Protein AF-A0A5A7PWY2-F1 (afdb_monomer)

Radius of gyration: 14.13 Å; Cα contacts (8 Å, |Δi|>4): 173; chains: 1; bounding box: 36×29×35 Å

pLDDT: mean 75.84, std 15.27, range [30.0, 94.06]

Mean predicted aligned error: 8.46 Å

InterPro domains:
  IPR012337 Ribonuclease H-like superfamily [SSF53098] (2-95)
  IPR052035 Zinc finger BED domain-containing [PTHR46481] (1-107)

Organism: Striga asiatica (NCBI:txid4170)

Nearest PDB structures (foldseek):
  4ep5-assembly1_A-2  TM=5.682E-01  e=6.983E-03  Thermus thermophilus HB8
  8u72-assembly1_G  TM=5.445E-01  e=1.738E-02  Thermoflavifilum thermophilum
  4krf-assembly1_A  TM=4.725E-01  e=3.557E-02  Homo sapiens
  5js1-assembly1_A  TM=4.489E-01  e=4.324E-02  Homo sapiens
  7tdz-assembly1_a  TM=2.510E-01  e=6.821E-02  Xenopus laevis

Structure (mmCIF, N/CA/C/O backbone):
data_AF-A0A5A7PWY2-F1
#
_entry.id   AF-A0A5A7PWY2-F1
#
loop_
_atom_site.group_PDB
_atom_site.id
_atom_site.type_symbol
_atom_site.label_atom_id
_atom_site.label_alt_id
_atom_site.label_comp_id
_atom_site.label_asym_id
_atom_site.label_entity_id
_atom_site.label_seq_id
_atom_site.pdbx_PDB_ins_code
_atom_site.Cartn_x
_atom_site.Cartn_y
_atom_site.Cartn_z
_atom_site.occupancy
_atom_site.B_iso_or_equiv
_atom_site.auth_seq_id
_atom_site.auth_comp_id
_atom_site.auth_asym_id
_atom_site.auth_atom_id
_atom_site.pdbx_PDB_model_num
ATOM 1 N N . MET A 1 1 ? -19.306 -4.460 -3.609 1.00 57.19 1 MET A N 1
ATOM 2 C CA . MET A 1 1 ? -17.920 -4.517 -3.073 1.00 57.19 1 MET A CA 1
ATOM 3 C C . MET A 1 1 ? -17.488 -3.254 -2.319 1.00 57.19 1 MET A C 1
ATOM 5 O O . MET A 1 1 ? -16.988 -3.394 -1.210 1.00 57.19 1 MET A O 1
ATOM 9 N N . LYS A 1 2 ? -17.690 -2.032 -2.850 1.00 60.12 2 LYS A N 1
ATOM 10 C CA . LYS A 1 2 ? -17.341 -0.779 -2.138 1.00 60.12 2 LYS A CA 1
ATOM 11 C C . LYS A 1 2 ? -18.133 -0.558 -0.833 1.00 60.12 2 LYS A C 1
ATOM 13 O O . LYS A 1 2 ? -17.599 -0.002 0.115 1.00 60.12 2 LYS A O 1
ATOM 18 N N . SER A 1 3 ? -19.365 -1.061 -0.730 1.00 59.06 3 SER A N 1
ATOM 19 C CA . SER A 1 3 ? -20.189 -0.969 0.490 1.00 59.06 3 SER A CA 1
ATOM 20 C C . SER A 1 3 ? -19.567 -1.650 1.718 1.00 59.06 3 SER A C 1
ATOM 22 O O . SER A 1 3 ? -19.673 -1.118 2.820 1.00 59.06 3 SER A O 1
ATOM 24 N N . MET A 1 4 ? -18.858 -2.773 1.539 1.00 61.31 4 MET A N 1
ATOM 25 C CA . MET A 1 4 ? -18.172 -3.471 2.639 1.00 61.31 4 MET A CA 1
ATOM 26 C C . MET A 1 4 ? -17.038 -2.634 3.243 1.00 61.31 4 MET A C 1
ATOM 28 O O . MET A 1 4 ? -16.758 -2.750 4.430 1.00 61.31 4 MET A O 1
ATOM 32 N N . LEU A 1 5 ? -16.423 -1.750 2.451 1.00 61.59 5 LEU A N 1
ATOM 33 C CA . LEU A 1 5 ? -15.338 -0.884 2.913 1.00 61.59 5 LEU A CA 1
ATOM 34 C C . LEU A 1 5 ? -15.813 0.189 3.886 1.00 61.59 5 LEU A C 1
ATOM 36 O O . LEU A 1 5 ? -14.999 0.691 4.652 1.00 61.59 5 LEU A O 1
ATOM 40 N N . LYS A 1 6 ? -17.103 0.553 3.890 1.00 65.12 6 LYS A N 1
ATOM 41 C CA . LYS A 1 6 ? -17.621 1.573 4.815 1.00 65.12 6 LYS A CA 1
ATOM 42 C C . LYS A 1 6 ? -17.510 1.133 6.276 1.00 65.12 6 LYS A C 1
ATOM 44 O O . LYS A 1 6 ? -17.209 1.971 7.113 1.00 65.12 6 LYS A O 1
ATOM 49 N N . LYS A 1 7 ? -17.683 -0.165 6.555 1.00 72.31 7 LYS A N 1
ATOM 50 C CA . LYS A 1 7 ? -17.660 -0.737 7.914 1.00 72.31 7 LYS A CA 1
ATOM 51 C C . LYS A 1 7 ? -16.255 -1.038 8.444 1.00 72.31 7 LYS A C 1
ATOM 53 O O . LYS A 1 7 ? -16.098 -1.323 9.624 1.00 72.31 7 LYS A O 1
ATOM 58 N N . VAL A 1 8 ? -15.245 -1.012 7.577 1.00 81.44 8 VAL A N 1
ATOM 59 C CA . VAL A 1 8 ? -13.860 -1.321 7.942 1.00 81.44 8 VAL A CA 1
ATOM 60 C C . VAL A 1 8 ? -13.128 -0.017 8.228 1.00 81.44 8 VAL A C 1
ATOM 62 O O . VAL A 1 8 ? -13.101 0.873 7.377 1.00 81.44 8 VAL A O 1
ATOM 65 N N . ASN A 1 9 ? -12.535 0.094 9.416 1.00 81.50 9 ASN A N 1
ATOM 66 C CA . ASN A 1 9 ? -11.826 1.303 9.849 1.00 81.50 9 ASN A CA 1
ATOM 67 C C . ASN A 1 9 ? -10.315 1.231 9.611 1.00 81.50 9 ASN A C 1
ATOM 69 O O . ASN A 1 9 ? -9.673 2.268 9.493 1.00 81.50 9 ASN A O 1
ATOM 73 N N . LYS A 1 10 ? -9.753 0.020 9.537 1.00 87.75 10 LYS A N 1
ATOM 74 C CA . LYS A 1 10 ? -8.318 -0.213 9.359 1.00 87.75 10 LYS A CA 1
ATOM 75 C C . LYS A 1 10 ? -8.089 -1.298 8.317 1.00 87.75 10 LYS A C 1
ATOM 77 O O . LYS A 1 10 ? -8.706 -2.360 8.392 1.00 87.75 10 LYS A O 1
ATOM 82 N N . ILE A 1 11 ? -7.208 -1.024 7.362 1.00 90.88 11 ILE A N 1
ATOM 83 C CA . ILE A 1 11 ? -6.771 -1.977 6.340 1.00 90.88 11 ILE A CA 1
ATOM 84 C C . ILE A 1 11 ? -5.246 -2.043 6.291 1.00 90.88 11 ILE A C 1
ATOM 86 O O . ILE A 1 11 ? -4.567 -1.041 6.508 1.00 90.88 11 ILE A O 1
ATOM 90 N N . SER A 1 12 ? -4.722 -3.209 5.941 1.00 91.19 12 SER A N 1
ATOM 91 C CA . SER A 1 12 ? -3.305 -3.414 5.642 1.00 91.19 12 SER A CA 1
ATOM 92 C C . SER A 1 12 ? -3.135 -3.685 4.157 1.00 91.19 12 SER A C 1
ATOM 94 O O . SER A 1 12 ? -3.924 -4.417 3.558 1.00 91.19 12 SER A O 1
ATOM 96 N N . LEU A 1 13 ? -2.119 -3.098 3.544 1.00 90.88 13 LEU A N 1
ATOM 97 C CA . LEU A 1 13 ? -1.805 -3.302 2.137 1.00 90.88 13 LEU A CA 1
ATOM 98 C C . LEU A 1 13 ? -0.578 -4.188 2.002 1.00 90.88 13 LEU A C 1
ATOM 100 O O . LEU A 1 13 ? 0.376 -4.043 2.759 1.00 90.88 13 LEU A O 1
ATOM 104 N N . THR A 1 14 ? -0.590 -5.054 0.999 1.00 89.94 14 THR A N 1
ATOM 105 C CA . THR A 1 14 ? 0.635 -5.647 0.472 1.00 89.94 14 THR A CA 1
ATOM 106 C C . THR A 1 14 ? 0.751 -5.299 -1.000 1.00 89.94 14 THR A C 1
ATOM 108 O O . THR A 1 14 ? -0.260 -5.265 -1.713 1.00 89.94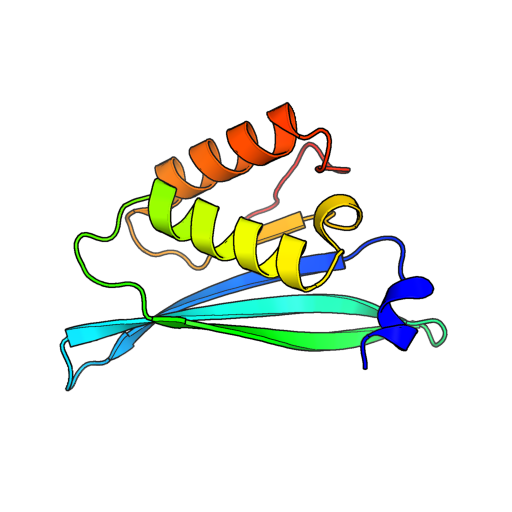 14 THR A O 1
ATOM 111 N N . THR A 1 15 ? 1.971 -5.066 -1.463 1.00 87.69 15 THR A N 1
ATOM 112 C CA . THR A 1 15 ? 2.264 -4.951 -2.886 1.00 87.69 15 THR A CA 1
ATOM 113 C C . THR A 1 15 ? 3.252 -6.015 -3.310 1.00 87.69 15 THR A C 1
ATOM 115 O O . THR A 1 15 ? 4.282 -6.184 -2.666 1.00 87.69 15 THR A O 1
ATOM 118 N N . ASP A 1 16 ? 2.925 -6.699 -4.396 1.00 85.75 16 ASP A N 1
ATOM 119 C CA . ASP A 1 16 ? 3.778 -7.692 -5.045 1.00 85.75 16 ASP A CA 1
ATOM 120 C C . ASP A 1 16 ? 4.248 -7.105 -6.377 1.00 85.75 16 ASP A C 1
ATOM 122 O O . ASP A 1 16 ? 3.419 -6.584 -7.132 1.00 85.75 16 ASP A O 1
ATOM 126 N N . LEU A 1 17 ? 5.560 -7.121 -6.613 1.00 82.88 17 LEU A N 1
ATOM 127 C CA . LEU A 1 17 ? 6.218 -6.542 -7.778 1.00 82.88 17 LEU A CA 1
ATOM 128 C C . LEU A 1 17 ? 6.994 -7.636 -8.494 1.00 82.88 17 LEU A C 1
ATOM 130 O O . LEU A 1 17 ? 8.040 -8.078 -8.027 1.00 82.88 17 LEU A O 1
ATOM 134 N N . TRP A 1 18 ? 6.555 -7.997 -9.695 1.00 80.06 18 TRP A N 1
ATOM 135 C CA . TRP A 1 18 ? 7.256 -9.003 -10.482 1.00 80.06 18 TRP A CA 1
ATOM 136 C C . TRP A 1 18 ? 7.509 -8.540 -11.905 1.00 80.06 18 TRP A C 1
ATOM 138 O O . TRP A 1 18 ? 6.780 -7.741 -12.498 1.00 80.06 18 TRP A O 1
ATOM 148 N N . LYS A 1 19 ? 8.576 -9.094 -12.476 1.00 75.44 19 LYS A N 1
ATOM 149 C CA . LYS A 1 19 ? 8.948 -8.890 -13.869 1.00 75.44 19 LYS A CA 1
ATOM 150 C C . LYS A 1 19 ? 8.487 -10.078 -14.697 1.00 75.44 19 LYS A C 1
ATOM 152 O O . LYS A 1 19 ? 8.883 -11.216 -14.448 1.00 75.44 19 LYS A O 1
ATOM 157 N N . SER A 1 20 ? 7.684 -9.814 -15.721 1.00 73.31 20 SER A N 1
ATOM 158 C CA . SER A 1 20 ? 7.368 -10.799 -16.748 1.00 73.31 20 SER A CA 1
ATOM 159 C C . SER A 1 20 ? 8.637 -11.145 -17.526 1.00 73.31 20 SER A C 1
ATOM 161 O O . SER A 1 20 ? 9.226 -10.287 -18.191 1.00 73.31 20 SER A O 1
ATOM 163 N N . LYS A 1 21 ? 9.053 -12.417 -17.453 1.00 67.62 21 LYS A N 1
ATOM 164 C CA . LYS A 1 21 ? 10.248 -12.931 -18.143 1.00 67.62 21 LYS A CA 1
ATOM 165 C C . LYS A 1 21 ? 10.179 -12.709 -19.656 1.00 67.62 21 LYS A C 1
ATOM 167 O O . LYS A 1 21 ? 11.190 -12.378 -20.265 1.00 67.62 21 LYS A O 1
ATOM 172 N N . ASN A 1 22 ? 8.987 -12.831 -20.240 1.00 69.44 22 ASN A N 1
ATOM 173 C CA . ASN A 1 22 ? 8.811 -12.810 -21.693 1.00 69.44 22 ASN A CA 1
ATOM 174 C C . ASN A 1 22 ? 8.660 -11.397 -22.264 1.00 69.44 22 ASN A C 1
ATOM 176 O O . ASN A 1 22 ? 9.070 -11.152 -23.391 1.00 69.44 22 ASN A O 1
ATOM 180 N N . GLN A 1 23 ? 8.070 -10.467 -21.510 1.00 62.03 23 GLN A N 1
ATOM 181 C CA . GLN A 1 23 ? 7.713 -9.146 -22.040 1.00 62.03 23 GLN A CA 1
ATOM 182 C C . GLN A 1 23 ? 8.653 -8.028 -21.573 1.00 62.03 23 GLN A C 1
ATOM 184 O O . GLN A 1 23 ? 8.542 -6.907 -22.055 1.00 62.03 23 GLN A O 1
ATOM 189 N N . LYS A 1 24 ? 9.568 -8.302 -20.626 1.00 67.25 24 LYS A N 1
ATOM 190 C CA . LYS A 1 24 ? 10.338 -7.271 -19.891 1.00 67.25 24 LYS A CA 1
ATOM 191 C C . LYS A 1 24 ? 9.439 -6.206 -19.236 1.00 67.25 24 LYS A C 1
ATOM 193 O O . LYS A 1 24 ? 9.918 -5.131 -18.890 1.00 67.25 24 LYS A O 1
ATOM 198 N N . ILE A 1 25 ? 8.163 -6.537 -19.051 1.00 72.25 25 ILE A N 1
ATOM 199 C CA . ILE A 1 25 ? 7.143 -5.709 -18.424 1.00 72.25 25 ILE A CA 1
ATOM 200 C C . ILE A 1 25 ? 7.100 -6.026 -16.934 1.00 72.25 25 ILE A C 1
ATOM 202 O O . ILE A 1 25 ? 7.220 -7.187 -16.537 1.00 72.25 25 ILE A O 1
ATOM 206 N N . GLU A 1 26 ? 6.920 -4.998 -16.117 1.00 76.62 26 GLU A N 1
ATOM 207 C CA . GLU A 1 26 ? 6.836 -5.125 -14.672 1.00 76.62 26 GLU A CA 1
ATOM 208 C C . GLU A 1 26 ? 5.422 -4.810 -14.207 1.00 76.62 26 GLU A C 1
ATOM 210 O O . GLU A 1 26 ? 4.799 -3.829 -14.621 1.00 76.62 26 GLU A O 1
ATOM 215 N N . TYR A 1 27 ? 4.908 -5.687 -13.358 1.00 85.06 27 TYR A N 1
ATOM 216 C CA . TYR A 1 27 ? 3.565 -5.591 -12.826 1.00 85.06 27 TYR A CA 1
ATOM 217 C C . TYR A 1 27 ? 3.625 -5.409 -11.322 1.00 85.06 27 TYR A C 1
ATOM 219 O O . TYR A 1 27 ? 4.497 -5.959 -10.650 1.00 85.06 27 TYR A O 1
ATOM 227 N N . MET A 1 28 ? 2.673 -4.636 -10.816 1.00 87.56 28 MET A N 1
ATOM 228 C CA . MET A 1 28 ? 2.427 -4.477 -9.398 1.00 87.56 28 MET A CA 1
ATOM 229 C C . MET A 1 28 ? 0.991 -4.865 -9.083 1.00 87.56 28 MET A C 1
ATOM 231 O O . MET A 1 28 ? 0.050 -4.313 -9.656 1.00 87.56 28 MET A O 1
ATOM 235 N N . VAL A 1 29 ? 0.804 -5.754 -8.117 1.00 91.81 29 VAL A N 1
ATOM 236 C CA . VAL A 1 29 ? -0.514 -6.008 -7.532 1.00 91.81 29 VAL A CA 1
ATOM 237 C C . VAL A 1 29 ? -0.607 -5.341 -6.186 1.00 91.81 29 VAL A C 1
ATOM 239 O O . VAL A 1 29 ? 0.211 -5.586 -5.309 1.00 91.81 29 VAL A O 1
ATOM 242 N N . ILE A 1 30 ? -1.655 -4.544 -6.006 1.00 91.75 30 ILE A N 1
ATOM 243 C CA . ILE A 1 30 ? -1.993 -3.945 -4.720 1.00 91.75 30 ILE A CA 1
ATOM 244 C C . ILE A 1 30 ? -3.110 -4.780 -4.112 1.00 91.75 30 ILE A C 1
ATOM 246 O O . ILE A 1 30 ? -4.215 -4.851 -4.654 1.00 91.75 30 ILE A O 1
ATOM 250 N N . THR A 1 31 ? -2.840 -5.397 -2.968 1.00 93.44 31 THR A N 1
ATOM 251 C CA . THR A 1 31 ? -3.811 -6.217 -2.246 1.00 93.44 31 THR A CA 1
ATOM 252 C C . THR A 1 31 ? -4.118 -5.598 -0.897 1.00 93.44 31 THR A C 1
ATOM 254 O O . THR A 1 31 ? -3.211 -5.239 -0.153 1.00 93.44 31 THR A O 1
ATOM 257 N N . ARG A 1 32 ? -5.403 -5.514 -0.547 1.00 93.31 32 ARG A N 1
ATOM 258 C CA . ARG A 1 32 ? -5.828 -5.139 0.802 1.00 93.31 32 ARG A CA 1
ATOM 259 C C . ARG A 1 32 ? -6.162 -6.354 1.655 1.00 93.31 32 ARG A C 1
ATOM 261 O O . ARG A 1 32 ? -6.722 -7.340 1.167 1.00 93.31 32 ARG A O 1
ATOM 268 N N . HIS A 1 33 ? -5.917 -6.191 2.944 1.00 92.94 33 HIS A N 1
ATOM 269 C CA . HIS A 1 33 ? -6.192 -7.137 4.008 1.00 92.94 33 HIS A CA 1
ATOM 270 C C . HIS A 1 33 ? -6.972 -6.431 5.113 1.00 92.94 33 HIS A C 1
ATOM 272 O O . HIS A 1 33 ? -6.681 -5.280 5.444 1.00 92.94 33 HIS A O 1
ATOM 278 N N . TRP A 1 34 ? -7.983 -7.098 5.664 1.00 92.69 34 TRP A N 1
ATOM 279 C CA . TRP A 1 34 ? -8.716 -6.613 6.834 1.00 92.69 34 TRP A CA 1
ATOM 280 C C . TRP A 1 34 ? -9.376 -7.775 7.579 1.00 92.69 34 TRP A C 1
ATOM 282 O O . TRP A 1 34 ? -9.596 -8.836 6.997 1.00 92.69 34 TRP A O 1
ATOM 292 N N . ILE A 1 35 ? -9.714 -7.561 8.849 1.00 91.12 35 ILE A N 1
ATOM 293 C CA . ILE A 1 35 ? -10.534 -8.487 9.636 1.00 91.12 35 ILE A CA 1
ATOM 294 C C . ILE A 1 35 ? -11.993 -8.034 9.542 1.00 91.12 35 ILE A C 1
ATOM 296 O O . ILE A 1 35 ? -12.291 -6.857 9.759 1.00 91.12 35 ILE A O 1
ATOM 300 N N . ASP A 1 36 ? -12.896 -8.932 9.149 1.00 88.81 36 ASP A N 1
ATOM 301 C CA . ASP A 1 36 ? -14.332 -8.638 9.092 1.00 88.81 36 ASP A CA 1
ATOM 302 C C . ASP A 1 36 ? -15.035 -8.806 10.453 1.00 88.81 36 ASP A C 1
ATOM 304 O O . ASP A 1 36 ? -14.424 -9.164 11.458 1.00 88.81 36 ASP A O 1
ATOM 308 N N . SER A 1 37 ? -16.343 -8.535 10.499 1.00 88.25 37 SER A N 1
ATOM 309 C CA . SER A 1 37 ? -17.148 -8.636 11.727 1.00 88.25 37 SER A CA 1
ATOM 310 C C . SER A 1 37 ? -17.233 -10.050 12.301 1.00 88.25 37 SER A C 1
ATOM 312 O O . SER A 1 37 ? -17.577 -10.205 13.466 1.00 88.25 37 SER A O 1
ATOM 314 N N . ASN A 1 38 ? -16.934 -11.067 11.494 1.00 91.50 38 ASN A N 1
ATOM 315 C CA . ASN A 1 38 ? -16.938 -12.467 11.902 1.00 91.50 38 ASN A CA 1
ATOM 316 C C . ASN A 1 38 ? -15.530 -12.932 12.294 1.00 91.50 38 ASN A C 1
ATOM 318 O O . ASN A 1 38 ? -15.275 -14.133 12.352 1.00 91.50 38 ASN A O 1
ATOM 322 N N . TRP A 1 39 ? -14.609 -11.987 12.514 1.00 89.56 39 TRP A N 1
ATOM 323 C CA . TRP A 1 39 ? -13.217 -12.244 12.864 1.00 89.56 39 TRP A CA 1
ATOM 324 C C . TRP A 1 39 ? -12.447 -13.044 11.801 1.00 89.56 39 TRP A C 1
ATOM 326 O O . TRP A 1 39 ? -11.499 -13.767 12.103 1.00 89.56 39 TRP A O 1
ATOM 336 N N . ARG A 1 40 ? -12.840 -12.925 10.525 1.00 92.50 40 ARG A N 1
ATOM 337 C CA . ARG A 1 40 ? -12.173 -13.623 9.418 1.00 92.50 40 ARG A CA 1
ATOM 338 C C . ARG A 1 40 ? -11.249 -12.675 8.671 1.00 92.50 40 ARG A C 1
ATOM 340 O O . ARG A 1 40 ? -11.634 -11.554 8.328 1.00 92.50 40 ARG A O 1
ATOM 347 N N . LEU A 1 41 ? -10.041 -13.153 8.371 1.00 92.50 41 LEU A N 1
ATOM 348 C CA . LEU A 1 41 ? -9.108 -12.446 7.502 1.00 92.50 41 LEU A CA 1
ATOM 349 C C . LEU A 1 41 ? -9.639 -12.439 6.069 1.00 92.50 41 LEU A C 1
ATOM 351 O O . LEU A 1 41 ? -9.839 -13.480 5.445 1.00 92.50 41 LEU A O 1
ATOM 355 N N . GLN A 1 42 ? -9.835 -11.241 5.540 1.00 94.00 42 GLN A N 1
ATOM 356 C CA . GLN A 1 42 ? -10.235 -11.005 4.166 1.00 94.00 42 GLN A CA 1
ATOM 357 C C . GLN A 1 42 ? -9.046 -10.482 3.367 1.00 94.00 42 GLN A C 1
ATOM 359 O O . GLN A 1 42 ? -8.331 -9.591 3.820 1.00 94.00 42 GLN A O 1
ATOM 364 N N . LYS A 1 43 ? -8.881 -10.998 2.147 1.00 93.81 43 LYS A N 1
ATOM 365 C CA . LYS A 1 43 ? -7.849 -10.589 1.185 1.00 93.81 43 LYS A CA 1
ATOM 366 C C . LYS A 1 43 ? -8.503 -10.264 -0.15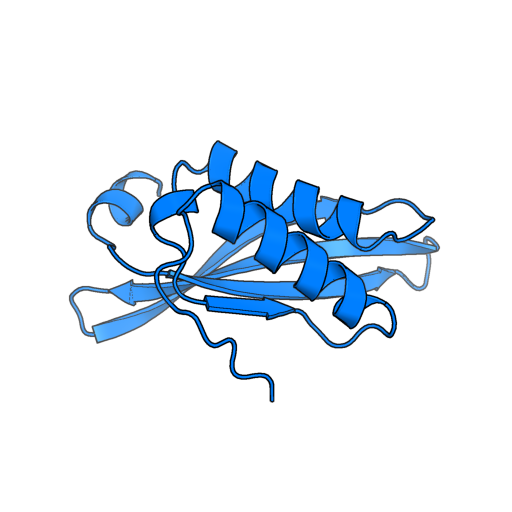3 1.00 93.81 43 LYS A C 1
ATOM 368 O O . LYS A 1 43 ? -9.252 -11.089 -0.677 1.00 93.81 43 LYS A O 1
ATOM 373 N N . ARG A 1 44 ? -8.259 -9.073 -0.712 1.00 93.25 44 ARG A N 1
ATOM 374 C CA . ARG A 1 44 ? -8.778 -8.678 -2.039 1.00 93.25 44 ARG A CA 1
ATOM 375 C C . ARG A 1 44 ? -7.779 -7.827 -2.809 1.00 93.25 44 ARG A C 1
ATOM 377 O O . ARG A 1 44 ? -7.248 -6.862 -2.263 1.00 93.25 44 ARG A O 1
ATOM 384 N N . VAL A 1 45 ? -7.604 -8.148 -4.087 1.00 94.06 45 VAL A N 1
ATOM 385 C CA . VAL A 1 45 ? -6.861 -7.310 -5.033 1.00 94.06 45 VAL A CA 1
ATOM 386 C C . VAL A 1 45 ? -7.642 -6.016 -5.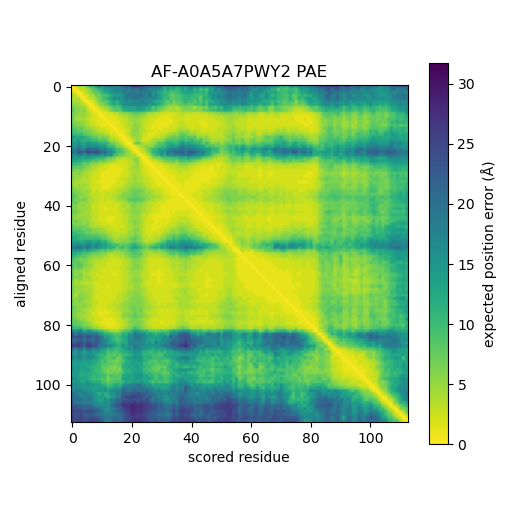262 1.00 94.06 45 VAL A C 1
ATOM 388 O O . VAL A 1 45 ? -8.841 -6.047 -5.538 1.00 94.06 45 VAL A O 1
ATOM 391 N N . LEU A 1 46 ? -6.967 -4.883 -5.084 1.00 92.25 46 LEU A N 1
ATOM 392 C CA . LEU A 1 46 ? -7.492 -3.546 -5.355 1.00 92.25 46 LEU A CA 1
ATOM 393 C C . LEU A 1 46 ? -7.190 -3.104 -6.778 1.00 92.25 46 LEU A C 1
ATOM 395 O O . LEU A 1 46 ? -8.038 -2.476 -7.410 1.00 92.25 46 LEU A O 1
ATOM 399 N N . ASN A 1 47 ? -5.973 -3.387 -7.239 1.00 92.19 47 ASN A N 1
ATOM 400 C CA . ASN A 1 47 ? -5.510 -2.972 -8.549 1.00 92.19 47 ASN A CA 1
ATOM 401 C C . ASN A 1 47 ? -4.370 -3.865 -9.045 1.00 92.19 47 ASN A C 1
ATOM 403 O O . ASN A 1 47 ? -3.615 -4.430 -8.248 1.00 92.19 47 ASN A O 1
ATOM 407 N N . PHE A 1 48 ? -4.263 -3.942 -10.365 1.00 90.50 48 PHE A N 1
ATOM 408 C CA . PHE A 1 48 ? -3.194 -4.591 -11.103 1.00 90.50 48 PHE A CA 1
ATOM 409 C C . PHE A 1 48 ? -2.593 -3.537 -12.033 1.00 90.50 48 PHE A C 1
ATOM 411 O O . PHE A 1 48 ? -3.245 -3.076 -12.968 1.00 90.50 48 PHE A O 1
ATOM 418 N N . VAL A 1 49 ? -1.378 -3.097 -11.726 1.00 87.12 49 VAL A N 1
ATOM 419 C CA . VAL A 1 49 ? -0.754 -1.926 -12.340 1.00 87.12 49 VAL A CA 1
ATOM 420 C C . VAL A 1 49 ? 0.419 -2.367 -13.196 1.00 87.12 49 VAL A C 1
ATOM 422 O O . VAL A 1 49 ? 1.259 -3.148 -12.758 1.00 87.12 49 VAL A O 1
ATOM 425 N N . HIS A 1 50 ? 0.489 -1.835 -14.410 1.00 85.31 50 HIS A N 1
ATOM 426 C CA . HIS A 1 50 ? 1.690 -1.891 -15.230 1.00 85.31 50 HIS A CA 1
ATOM 427 C C . HIS A 1 50 ? 2.626 -0.745 -14.825 1.00 85.31 50 HIS A C 1
ATOM 429 O O . HIS A 1 50 ? 2.222 0.416 -14.890 1.00 85.31 50 HIS A O 1
ATOM 435 N N . ILE A 1 51 ? 3.854 -1.066 -14.412 1.00 77.56 51 ILE A N 1
ATOM 436 C CA . ILE A 1 51 ? 4.887 -0.081 -14.072 1.00 77.56 51 ILE A CA 1
ATOM 437 C C . ILE A 1 51 ? 5.938 -0.099 -15.192 1.00 77.56 51 ILE A C 1
ATOM 439 O O . ILE A 1 51 ? 6.702 -1.064 -15.287 1.00 77.56 51 ILE A O 1
ATOM 443 N N . PRO A 1 52 ? 5.979 0.919 -16.071 1.00 71.94 52 PRO A N 1
ATOM 444 C CA . PRO A 1 52 ? 7.002 0.989 -17.102 1.00 71.94 52 PRO A CA 1
ATOM 445 C C . PRO A 1 52 ? 8.383 1.280 -16.484 1.00 71.94 52 PRO A C 1
ATOM 447 O O . PRO A 1 52 ? 8.481 1.944 -15.454 1.00 71.94 52 PRO A O 1
ATOM 450 N N . PRO A 1 53 ? 9.479 0.812 -17.100 1.00 68.81 53 PRO A N 1
ATOM 451 C CA . PRO A 1 53 ? 10.817 1.258 -16.733 1.00 68.81 53 PRO A CA 1
ATOM 452 C C . PRO A 1 53 ? 11.032 2.732 -17.139 1.00 68.81 53 PRO A C 1
ATOM 454 O O . PRO A 1 53 ? 10.520 3.144 -18.183 1.00 68.81 53 PRO A O 1
ATOM 457 N N . PRO A 1 54 ? 11.847 3.515 -16.401 1.00 65.94 54 PRO A N 1
ATOM 458 C CA . PRO A 1 54 ? 12.684 3.131 -15.261 1.00 65.94 54 PRO A CA 1
ATOM 459 C C . PRO A 1 54 ? 11.934 3.140 -13.920 1.00 65.94 54 PRO A C 1
ATOM 461 O O . PRO A 1 54 ? 11.379 4.154 -13.519 1.00 65.94 54 PRO A O 1
ATOM 464 N N . ARG A 1 55 ? 12.017 2.028 -13.175 1.00 68.94 55 ARG A N 1
ATOM 465 C CA . ARG A 1 55 ? 11.287 1.800 -11.918 1.00 68.94 55 ARG A CA 1
ATOM 466 C C . ARG A 1 55 ? 11.750 2.738 -10.797 1.00 68.94 55 ARG A C 1
ATOM 468 O O . ARG A 1 55 ? 12.617 2.385 -9.986 1.00 68.94 55 ARG A O 1
ATOM 475 N N . ARG A 1 56 ? 11.165 3.933 -10.742 1.00 72.00 56 ARG A N 1
ATOM 476 C CA . ARG A 1 56 ? 11.426 4.900 -9.679 1.00 72.00 56 ARG A CA 1
ATOM 477 C C . ARG A 1 5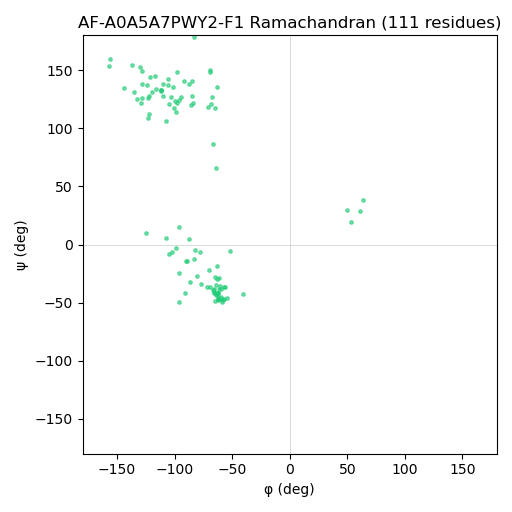6 ? 10.503 4.648 -8.497 1.00 72.00 56 ARG A C 1
ATOM 479 O O . ARG A 1 56 ? 9.298 4.479 -8.637 1.00 72.00 56 ARG A O 1
ATOM 486 N N . ALA A 1 57 ? 11.091 4.742 -7.315 1.00 72.62 57 ALA A N 1
ATOM 487 C CA . ALA A 1 57 ? 10.417 4.773 -6.024 1.00 72.62 57 ALA A CA 1
ATOM 488 C C . ALA A 1 57 ? 9.132 5.624 -5.988 1.00 72.62 57 ALA A C 1
ATOM 490 O O . ALA A 1 57 ? 8.114 5.211 -5.437 1.00 72.62 57 ALA A O 1
ATOM 491 N N . VAL A 1 58 ? 9.190 6.800 -6.613 1.00 77.00 58 VAL A N 1
ATOM 492 C CA . VAL A 1 58 ? 8.084 7.761 -6.679 1.00 77.00 58 VAL A CA 1
ATOM 493 C C . VAL A 1 58 ? 6.906 7.221 -7.491 1.00 77.00 58 VAL A C 1
ATOM 495 O O . VAL A 1 58 ? 5.768 7.379 -7.072 1.00 77.00 58 VAL A O 1
ATOM 498 N N . GLU A 1 59 ? 7.152 6.518 -8.598 1.00 81.25 59 GLU A N 1
ATOM 499 C CA . GLU A 1 59 ? 6.072 6.001 -9.449 1.00 81.25 59 GLU A CA 1
ATOM 500 C C . GLU A 1 59 ? 5.296 4.871 -8.768 1.00 81.25 59 GLU A C 1
ATOM 502 O O . GLU A 1 59 ? 4.072 4.800 -8.873 1.00 81.25 59 GLU A O 1
ATOM 507 N N . ILE A 1 60 ? 5.993 4.021 -8.006 1.00 80.38 60 ILE A N 1
ATOM 508 C CA . ILE A 1 60 ? 5.359 3.000 -7.160 1.00 80.38 60 ILE A CA 1
ATOM 509 C C . ILE A 1 60 ? 4.484 3.678 -6.101 1.00 80.38 60 ILE A C 1
ATOM 511 O O . ILE A 1 60 ? 3.327 3.295 -5.908 1.00 80.38 60 ILE A O 1
ATOM 515 N N . ALA A 1 61 ? 5.022 4.707 -5.438 1.00 81.88 61 ALA A N 1
ATOM 516 C CA . ALA A 1 61 ? 4.304 5.452 -4.413 1.00 81.88 61 ALA A CA 1
ATOM 517 C C . ALA A 1 61 ? 3.027 6.107 -4.962 1.00 81.88 61 ALA A C 1
ATOM 519 O O . ALA A 1 61 ? 1.951 5.958 -4.374 1.00 81.88 61 ALA A O 1
ATOM 520 N N . ASP A 1 62 ? 3.134 6.767 -6.114 1.00 84.56 62 ASP A N 1
ATOM 521 C CA . ASP A 1 62 ? 2.024 7.436 -6.788 1.00 84.56 62 ASP A CA 1
ATOM 522 C C . ASP A 1 62 ? 0.966 6.439 -7.265 1.00 84.56 62 ASP A C 1
ATOM 524 O O . ASP A 1 62 ? -0.229 6.675 -7.079 1.00 84.56 62 ASP A O 1
ATOM 528 N N . ALA A 1 63 ? 1.374 5.290 -7.811 1.00 87.00 63 ALA A N 1
ATOM 529 C CA . ALA A 1 63 ? 0.449 4.235 -8.218 1.00 87.00 63 ALA A CA 1
ATOM 530 C C . ALA A 1 63 ? -0.351 3.672 -7.030 1.00 87.00 63 ALA A C 1
ATOM 532 O O . ALA A 1 63 ? -1.567 3.473 -7.136 1.00 87.00 63 ALA A O 1
ATOM 533 N N . ILE A 1 64 ? 0.303 3.457 -5.882 1.00 87.12 64 ILE A N 1
ATOM 534 C CA . ILE A 1 64 ? -0.365 3.019 -4.648 1.00 87.12 64 ILE A CA 1
ATOM 535 C C . ILE A 1 64 ? -1.326 4.098 -4.150 1.00 87.12 64 ILE A C 1
ATOM 537 O O . ILE A 1 64 ? -2.489 3.802 -3.871 1.00 87.12 64 ILE A O 1
ATOM 541 N N . TYR A 1 65 ? -0.877 5.351 -4.063 1.00 87.44 65 TYR A N 1
ATOM 542 C CA . TYR A 1 65 ? -1.707 6.443 -3.561 1.00 87.44 65 TYR A CA 1
ATOM 543 C C . TYR A 1 65 ? -2.921 6.709 -4.459 1.00 87.44 65 TYR A C 1
ATOM 545 O O . TYR A 1 65 ? -4.042 6.824 -3.960 1.00 87.44 65 TYR A O 1
ATOM 553 N N . LYS A 1 66 ? -2.728 6.714 -5.784 1.00 90.31 66 LYS A N 1
ATOM 554 C CA . LYS A 1 66 ? -3.808 6.827 -6.770 1.00 90.31 66 LYS A CA 1
ATOM 555 C C . LYS A 1 66 ? -4.831 5.709 -6.598 1.00 90.31 66 LYS A C 1
ATOM 557 O O . LYS A 1 66 ? -6.019 5.990 -6.482 1.00 90.31 66 LYS A O 1
ATOM 562 N N . CYS A 1 67 ? -4.376 4.460 -6.473 1.00 91.50 67 CYS A N 1
ATOM 563 C CA . CYS A 1 67 ? -5.261 3.333 -6.194 1.00 91.50 67 CYS A CA 1
ATOM 564 C C . CYS A 1 67 ? -6.101 3.580 -4.929 1.00 91.50 67 CYS A C 1
ATOM 566 O O . CYS A 1 67 ? -7.308 3.364 -4.925 1.00 91.50 67 CYS A O 1
ATOM 568 N N . LEU A 1 68 ? -5.496 4.049 -3.840 1.00 89.88 68 LEU A N 1
ATOM 569 C CA . LEU A 1 68 ? -6.231 4.289 -2.596 1.00 89.88 68 LEU A CA 1
ATOM 570 C C . LEU A 1 68 ? -7.259 5.411 -2.718 1.00 89.88 68 LEU A C 1
ATOM 572 O O . LEU A 1 68 ? -8.364 5.258 -2.195 1.00 89.88 68 LEU A O 1
ATOM 576 N N . LYS A 1 69 ? -6.921 6.480 -3.446 1.00 89.94 69 LYS A N 1
ATOM 577 C CA . LYS A 1 69 ? -7.834 7.579 -3.775 1.00 89.94 69 LYS A CA 1
ATOM 578 C C . LYS A 1 69 ? -9.017 7.112 -4.619 1.00 89.94 69 LYS A C 1
ATOM 580 O O . LYS A 1 69 ? -10.155 7.410 -4.269 1.00 89.94 69 LYS A O 1
ATOM 585 N N . ASP A 1 70 ? -8.781 6.301 -5.649 1.00 91.44 70 ASP A N 1
ATOM 586 C CA . ASP A 1 70 ? -9.837 5.751 -6.517 1.00 91.44 70 ASP A CA 1
ATOM 587 C C . ASP A 1 70 ? -10.836 4.868 -5.737 1.00 91.44 70 ASP A C 1
ATOM 589 O O . ASP A 1 70 ? -12.029 4.752 -6.065 1.00 91.44 70 ASP A O 1
ATOM 593 N N . TRP A 1 71 ? -10.352 4.240 -4.663 1.00 89.81 71 TRP A N 1
ATOM 594 C CA . TRP A 1 71 ? -11.160 3.444 -3.746 1.00 89.81 71 TRP A CA 1
ATOM 595 C C . TRP A 1 71 ? -11.747 4.2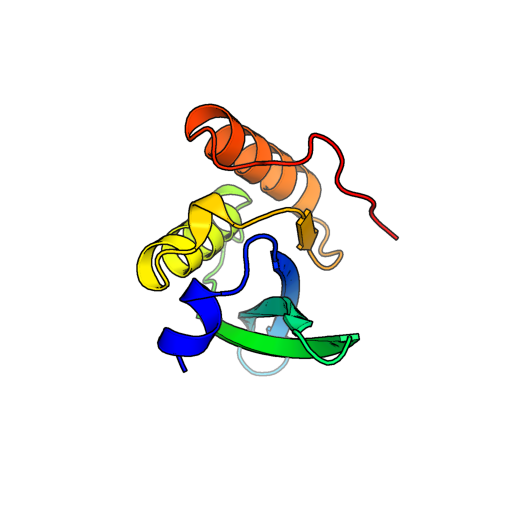44 -2.568 1.00 89.81 71 TRP A C 1
ATOM 597 O O . TRP A 1 71 ? -12.669 3.733 -1.926 1.00 89.81 71 TRP A O 1
ATOM 607 N N . GLY A 1 72 ? -11.272 5.467 -2.302 1.00 89.25 72 GLY A N 1
ATOM 608 C CA . GLY A 1 72 ? -11.679 6.307 -1.168 1.00 89.25 72 GLY A CA 1
ATOM 609 C C . GLY A 1 72 ? -11.325 5.701 0.194 1.00 89.25 72 GLY A C 1
ATOM 610 O O . GLY A 1 72 ? -12.143 5.717 1.118 1.00 89.25 72 GLY A O 1
ATOM 611 N N . ILE A 1 73 ? -10.160 5.054 0.289 1.00 88.75 73 ILE A N 1
ATOM 612 C CA . ILE A 1 73 ? -9.710 4.308 1.478 1.00 88.75 73 ILE A CA 1
ATOM 613 C C . ILE A 1 73 ? -8.345 4.762 2.001 1.00 88.75 73 ILE A C 1
ATOM 615 O O . ILE A 1 73 ? -7.790 4.112 2.884 1.00 88.75 73 ILE A O 1
ATOM 619 N N . GLU A 1 74 ? -7.805 5.866 1.491 1.00 86.56 74 GLU A N 1
ATOM 620 C CA . GLU A 1 74 ? -6.504 6.406 1.888 1.00 86.56 74 GLU A CA 1
ATOM 621 C C . GLU A 1 74 ? -6.409 6.671 3.397 1.00 86.56 74 GLU A C 1
ATOM 623 O O . GLU A 1 74 ? -5.387 6.371 4.001 1.00 86.56 74 GLU A O 1
ATOM 628 N N . SER A 1 75 ? -7.500 7.118 4.027 1.00 84.81 75 SER A N 1
ATOM 629 C CA . SER A 1 75 ? -7.577 7.403 5.468 1.00 84.81 75 SER A CA 1
ATOM 630 C C . SER A 1 75 ? -7.727 6.158 6.347 1.00 84.81 75 SER A C 1
ATOM 632 O O . SER A 1 75 ? -7.720 6.256 7.573 1.00 84.81 75 SER A O 1
ATOM 634 N N . LYS A 1 76 ? -7.897 4.983 5.734 1.00 87.38 76 LYS A N 1
ATOM 635 C CA . LYS A 1 76 ? -8.108 3.703 6.425 1.00 87.38 76 LYS A CA 1
ATOM 636 C C . LYS A 1 76 ? -6.845 2.852 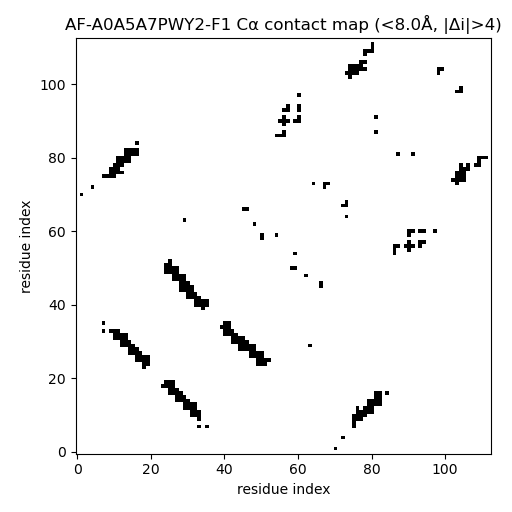6.459 1.00 87.38 76 LYS A C 1
ATOM 638 O O . LYS A 1 76 ? -6.848 1.787 7.077 1.00 87.38 76 LYS A O 1
ATOM 643 N N . VAL A 1 77 ? -5.786 3.278 5.771 1.00 87.19 77 VAL A N 1
ATOM 644 C CA . VAL A 1 77 ? -4.539 2.522 5.673 1.00 87.19 77 VAL A CA 1
ATOM 645 C C . VAL A 1 77 ? -3.808 2.554 7.010 1.00 87.19 77 VAL A C 1
ATOM 647 O O . VAL A 1 77 ? -3.430 3.604 7.526 1.00 87.19 77 VAL A O 1
ATOM 650 N N . TYR A 1 78 ? -3.625 1.366 7.574 1.00 85.75 78 TYR A N 1
ATOM 651 C CA . TYR A 1 78 ? -2.901 1.154 8.817 1.00 85.75 78 TYR A CA 1
ATOM 652 C C . TYR A 1 78 ? -1.448 0.768 8.542 1.00 85.75 78 TYR A C 1
ATOM 654 O O . TYR A 1 78 ? -0.546 1.395 9.082 1.00 85.75 78 TYR A O 1
ATOM 662 N N . THR A 1 79 ? -1.215 -0.210 7.661 1.00 83.94 79 THR A N 1
ATOM 663 C CA . THR A 1 79 ? 0.133 -0.652 7.266 1.00 83.94 79 THR A CA 1
ATOM 664 C C . THR A 1 79 ? 0.233 -0.888 5.763 1.00 83.94 79 THR A C 1
ATOM 666 O O . THR A 1 79 ? -0.768 -1.177 5.102 1.00 83.94 79 THR A O 1
ATOM 669 N N . ILE A 1 80 ? 1.450 -0.779 5.228 1.00 83.75 80 ILE A N 1
ATOM 670 C CA . ILE A 1 80 ? 1.796 -1.130 3.847 1.00 83.75 80 ILE A CA 1
ATOM 671 C C . ILE A 1 80 ? 3.073 -1.970 3.885 1.00 83.75 80 ILE A C 1
ATOM 673 O O . ILE A 1 80 ? 4.082 -1.519 4.426 1.00 83.75 80 ILE A O 1
ATOM 677 N N . SER A 1 81 ? 3.024 -3.158 3.294 1.00 81.19 81 SER A N 1
ATOM 678 C CA . SER A 1 81 ? 4.177 -4.033 3.072 1.00 81.19 81 SER A CA 1
ATOM 679 C C . SER A 1 81 ? 4.463 -4.102 1.573 1.00 81.19 81 SER A C 1
ATOM 681 O O . SER A 1 81 ? 3.539 -4.281 0.780 1.00 81.19 81 SER A O 1
ATOM 683 N N . VAL A 1 82 ? 5.721 -3.950 1.171 1.00 77.06 82 VAL A N 1
ATOM 684 C CA . VAL A 1 82 ? 6.130 -3.912 -0.242 1.00 77.06 82 VAL A CA 1
ATOM 685 C C . VAL A 1 82 ? 7.160 -5.015 -0.477 1.00 77.06 82 VAL A C 1
ATOM 687 O O . VAL A 1 82 ? 8.146 -5.069 0.252 1.00 77.06 82 VAL A O 1
ATOM 690 N N . ASP A 1 83 ? 6.923 -5.892 -1.456 1.00 71.00 83 ASP A N 1
ATOM 691 C CA . ASP A 1 83 ? 7.812 -7.015 -1.794 1.00 71.00 83 ASP A CA 1
ATOM 692 C C . ASP A 1 83 ? 9.199 -6.560 -2.287 1.00 71.00 83 ASP A C 1
ATOM 694 O O . ASP A 1 83 ? 9.301 -5.656 -3.116 1.00 71.00 83 ASP A O 1
ATOM 698 N N . ASN A 1 84 ? 10.240 -7.219 -1.769 1.00 55.81 84 ASN A N 1
ATOM 699 C CA . ASN A 1 84 ? 11.677 -6.939 -1.752 1.00 55.81 84 ASN A CA 1
ATOM 700 C C . ASN A 1 84 ? 12.360 -6.937 -3.139 1.00 55.81 84 ASN A C 1
ATOM 702 O O . ASN A 1 84 ? 13.242 -7.744 -3.433 1.00 55.81 84 ASN A O 1
ATOM 706 N N . ALA A 1 85 ? 12.000 -5.985 -3.996 1.00 54.72 85 ALA A N 1
ATOM 707 C CA . ALA A 1 85 ? 12.851 -5.572 -5.107 1.00 54.72 85 ALA A CA 1
ATOM 708 C C . ALA A 1 85 ? 13.854 -4.509 -4.618 1.00 54.72 85 ALA A C 1
ATOM 710 O O . ALA A 1 85 ? 13.490 -3.604 -3.867 1.00 54.72 85 ALA A O 1
ATOM 711 N N . SER A 1 86 ? 15.103 -4.567 -5.091 1.00 55.81 86 SER A N 1
ATOM 712 C CA . SER A 1 86 ? 16.266 -3.748 -4.677 1.00 55.81 86 SER A CA 1
ATOM 713 C C . SER A 1 86 ? 16.090 -2.214 -4.666 1.00 55.81 86 SER A C 1
ATOM 715 O O . SER A 1 86 ? 16.996 -1.501 -4.249 1.00 55.81 86 SER A O 1
ATOM 717 N N . ASN A 1 87 ? 14.951 -1.686 -5.126 1.00 55.28 87 ASN A N 1
ATOM 718 C CA . ASN A 1 87 ? 14.662 -0.254 -5.259 1.00 55.28 87 ASN A CA 1
ATOM 719 C C . ASN A 1 87 ? 13.653 0.275 -4.211 1.00 55.28 87 ASN A C 1
ATOM 721 O O . ASN A 1 87 ? 13.232 1.433 -4.291 1.00 55.28 87 ASN A O 1
ATOM 725 N N . ASN A 1 88 ? 13.233 -0.549 -3.246 1.00 59.00 88 ASN A N 1
ATOM 726 C CA . ASN A 1 88 ? 12.104 -0.224 -2.374 1.00 59.00 88 ASN A CA 1
ATOM 727 C C . ASN A 1 88 ? 12.405 0.716 -1.212 1.00 59.00 88 ASN A C 1
ATOM 729 O O . ASN A 1 88 ? 11.498 1.437 -0.816 1.00 59.00 88 ASN A O 1
ATOM 733 N N . ASP A 1 89 ? 13.626 0.793 -0.686 1.00 60.97 89 ASP A N 1
ATOM 734 C CA . ASP A 1 89 ? 13.896 1.657 0.476 1.00 60.97 89 ASP A CA 1
ATOM 735 C C . ASP A 1 89 ? 13.591 3.132 0.191 1.00 60.97 89 ASP A C 1
ATOM 737 O O . ASP A 1 89 ? 13.024 3.845 1.024 1.00 60.97 89 ASP A O 1
ATOM 741 N N . THR A 1 90 ? 13.891 3.598 -1.023 1.00 65.62 90 THR A N 1
ATOM 742 C CA . THR A 1 90 ? 13.512 4.945 -1.463 1.00 65.62 90 THR A CA 1
ATOM 743 C C . THR A 1 90 ? 12.005 5.051 -1.723 1.00 65.62 90 THR A C 1
ATOM 745 O O . THR A 1 90 ? 11.411 6.071 -1.385 1.00 65.62 90 THR A O 1
ATOM 748 N N . ALA A 1 91 ? 11.364 4.004 -2.260 1.00 63.09 91 ALA A N 1
ATOM 749 C CA . ALA A 1 91 ? 9.916 3.969 -2.516 1.00 63.09 91 ALA A CA 1
ATOM 750 C C . ALA A 1 91 ? 9.118 4.056 -1.217 1.00 63.09 91 ALA A C 1
ATOM 752 O O . ALA A 1 91 ? 8.155 4.810 -1.115 1.00 63.09 91 ALA A O 1
ATOM 753 N N . LEU A 1 92 ? 9.583 3.335 -0.202 1.00 66.06 92 LEU A N 1
ATOM 754 C CA . LEU A 1 92 ? 9.045 3.314 1.145 1.00 66.06 92 LEU A CA 1
ATOM 755 C C . LEU A 1 92 ? 9.220 4.666 1.833 1.00 66.06 92 LEU A C 1
ATOM 757 O O . LEU A 1 92 ? 8.274 5.143 2.457 1.00 66.06 92 LEU A O 1
ATOM 761 N N . ARG A 1 93 ? 10.379 5.326 1.683 1.00 69.94 93 ARG A N 1
ATOM 762 C CA . ARG A 1 93 ? 10.573 6.702 2.174 1.00 69.94 93 ARG A CA 1
ATOM 763 C C . ARG A 1 93 ? 9.624 7.685 1.487 1.00 69.94 93 ARG A C 1
ATOM 765 O O . ARG A 1 93 ? 8.936 8.425 2.180 1.00 69.94 93 ARG A O 1
ATOM 772 N N . SER A 1 94 ? 9.510 7.640 0.157 1.00 69.75 94 SER A N 1
ATOM 773 C CA . SER A 1 94 ? 8.582 8.503 -0.588 1.00 69.75 94 SER A CA 1
ATOM 774 C C . SER A 1 94 ? 7.118 8.246 -0.222 1.00 69.75 94 SER A C 1
ATOM 776 O O . SER A 1 94 ? 6.368 9.195 -0.020 1.00 69.75 94 SER A O 1
ATOM 778 N N . LEU A 1 95 ? 6.708 6.983 -0.066 1.00 69.50 95 LEU A N 1
ATOM 779 C CA . LEU A 1 95 ? 5.383 6.617 0.441 1.00 69.50 95 LEU A CA 1
ATOM 780 C C . LEU A 1 95 ? 5.160 7.191 1.839 1.00 69.50 95 LEU A C 1
ATOM 782 O O . LEU A 1 95 ? 4.151 7.849 2.080 1.00 69.50 95 LEU A O 1
ATOM 786 N N . LYS A 1 96 ? 6.108 6.991 2.757 1.00 69.00 96 LYS A N 1
ATOM 787 C CA . LYS A 1 96 ? 6.014 7.519 4.119 1.00 69.00 96 LYS A CA 1
ATOM 788 C C . LYS A 1 96 ? 5.840 9.038 4.106 1.00 69.00 96 LYS A C 1
ATOM 790 O O . LYS A 1 96 ? 4.905 9.529 4.731 1.00 69.00 96 LYS A O 1
ATOM 795 N N . ASP A 1 97 ? 6.643 9.758 3.327 1.00 71.94 97 ASP A N 1
ATOM 796 C CA . ASP A 1 97 ? 6.545 11.214 3.189 1.00 71.94 97 ASP A CA 1
ATOM 797 C C . ASP A 1 97 ? 5.187 11.652 2.625 1.00 71.94 97 ASP A C 1
ATOM 799 O O . ASP A 1 97 ? 4.537 12.537 3.189 1.00 71.94 97 ASP A O 1
ATOM 803 N N . THR A 1 98 ? 4.715 11.010 1.552 1.00 69.00 98 THR A N 1
ATOM 804 C CA . THR A 1 98 ? 3.415 11.307 0.931 1.00 69.00 98 THR A CA 1
ATOM 805 C C . THR A 1 98 ? 2.272 11.105 1.917 1.00 69.00 98 THR A C 1
ATOM 807 O O . THR A 1 98 ? 1.393 11.958 2.043 1.00 69.00 98 THR A O 1
ATOM 810 N N . PHE A 1 99 ? 2.268 10.009 2.667 1.00 66.50 99 PHE A N 1
ATOM 811 C CA . PHE A 1 99 ? 1.191 9.744 3.612 1.00 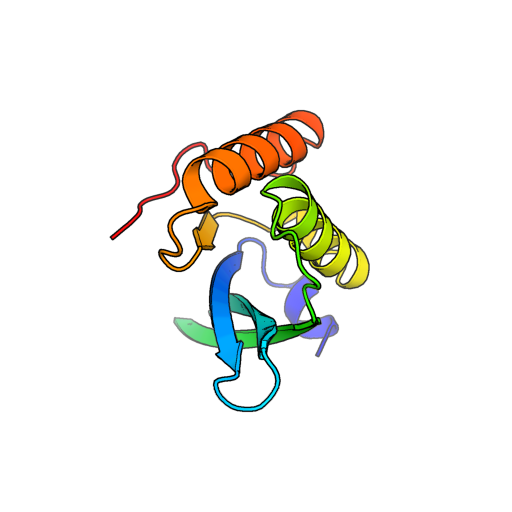66.50 99 PHE A CA 1
ATOM 812 C C . PHE A 1 99 ? 1.290 10.571 4.901 1.00 66.50 99 PHE A C 1
ATOM 814 O O . PHE A 1 99 ? 0.250 10.957 5.445 1.00 66.50 99 PHE A O 1
ATOM 821 N N . SER A 1 100 ? 2.501 10.873 5.382 1.00 67.81 100 SER A N 1
ATOM 822 C CA . SER A 1 100 ? 2.722 11.786 6.509 1.00 67.81 100 SER A CA 1
ATOM 823 C C . SER A 1 100 ? 2.240 13.198 6.179 1.00 67.81 100 SER A C 1
ATOM 825 O O . SER A 1 100 ? 1.539 13.799 6.993 1.00 67.81 100 SER A O 1
ATOM 827 N N . ARG A 1 101 ? 2.519 13.701 4.967 1.00 64.69 101 ARG A N 1
ATOM 828 C CA . ARG A 1 101 ? 1.997 14.995 4.485 1.00 64.69 101 ARG A CA 1
ATOM 829 C C . ARG A 1 101 ? 0.470 15.012 4.405 1.00 64.69 101 ARG A C 1
ATOM 831 O O . ARG A 1 101 ? -0.147 16.010 4.759 1.00 64.69 101 ARG A O 1
ATOM 838 N N . ASN A 1 102 ? -0.140 13.900 3.997 1.00 63.50 102 ASN A N 1
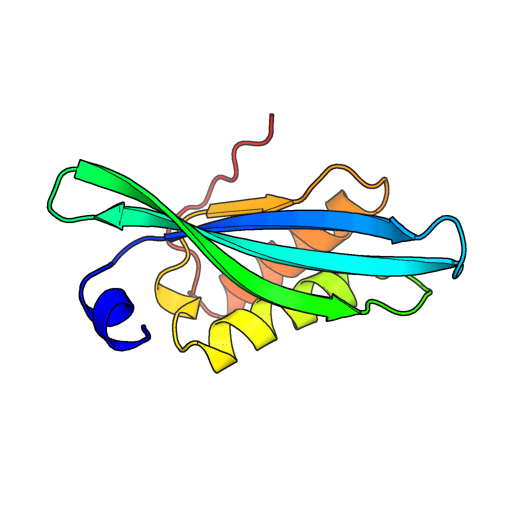ATOM 839 C CA . ASN A 1 102 ? -1.591 13.788 3.829 1.00 63.50 102 ASN A CA 1
ATOM 840 C 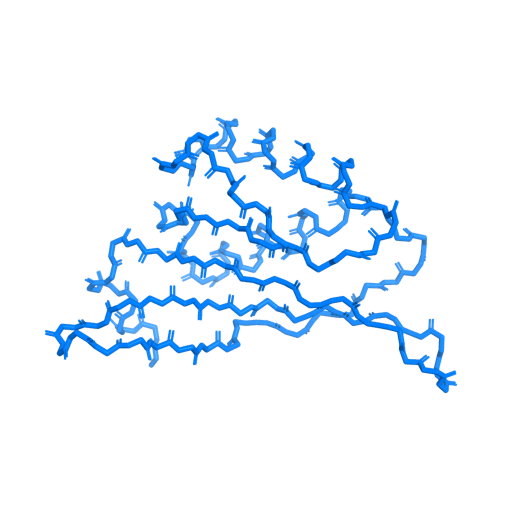C . ASN A 1 102 ? -2.351 13.370 5.109 1.00 63.50 102 ASN A C 1
ATOM 842 O O . ASN A 1 102 ? -3.557 13.148 5.037 1.00 63.50 102 ASN A O 1
ATOM 846 N N . LYS A 1 103 ? -1.684 13.236 6.273 1.00 62.38 103 LYS A N 1
ATOM 847 C CA . LYS A 1 103 ? -2.268 12.733 7.544 1.00 62.38 103 LYS A CA 1
ATOM 848 C C . LYS A 1 103 ? -3.050 11.412 7.390 1.00 62.38 103 LYS A C 1
ATOM 850 O O . LYS A 1 103 ? -4.005 11.160 8.118 1.00 62.38 103 LYS A O 1
ATOM 855 N N . CYS A 1 104 ? -2.657 10.574 6.432 1.00 59.56 104 CYS A N 1
ATOM 856 C CA . CYS A 1 104 ? -3.393 9.359 6.061 1.00 59.56 104 CYS A CA 1
ATOM 857 C C . CYS A 1 104 ? -2.831 8.075 6.697 1.00 59.56 104 CYS A C 1
ATOM 859 O O . CYS A 1 104 ? -3.401 7.009 6.501 1.00 59.56 104 CYS A O 1
ATOM 861 N N . LEU A 1 105 ? -1.730 8.151 7.457 1.00 55.09 105 LEU A N 1
ATOM 862 C CA . LEU A 1 105 ? -1.164 7.008 8.185 1.00 55.09 105 LEU A CA 1
ATOM 863 C C . LEU A 1 105 ? -1.609 7.007 9.648 1.00 55.09 105 LEU A C 1
ATOM 865 O O . LEU A 1 105 ? -1.325 7.948 10.388 1.00 55.09 105 LEU A O 1
ATOM 869 N N . LEU A 1 106 ? -2.254 5.916 10.067 1.00 52.09 106 LEU A N 1
ATOM 870 C CA . LEU A 1 106 ? -2.655 5.688 11.461 1.00 52.09 106 LEU A CA 1
ATOM 871 C C . LEU A 1 106 ? -1.582 4.969 12.300 1.00 52.09 106 LEU A C 1
ATOM 873 O O . LEU A 1 106 ? -1.682 4.980 13.525 1.00 52.09 106 LEU A O 1
ATOM 877 N N . ALA A 1 107 ? -0.557 4.374 11.681 1.00 44.25 107 ALA A N 1
ATOM 878 C CA . ALA A 1 107 ? 0.572 3.757 12.380 1.00 44.25 107 ALA A CA 1
ATOM 879 C C . ALA A 1 107 ? 1.907 4.350 11.910 1.00 44.25 107 ALA A C 1
ATOM 881 O O . ALA A 1 107 ? 2.124 4.562 10.718 1.00 44.25 107 ALA A O 1
ATOM 882 N N . LYS A 1 108 ? 2.807 4.612 12.866 1.00 39.50 108 LYS A N 1
ATOM 883 C CA . LYS A 1 108 ? 4.174 5.110 12.625 1.00 39.50 108 LYS A CA 1
ATOM 884 C C . LYS A 1 108 ? 5.175 4.002 12.269 1.00 39.50 108 LYS A C 1
ATOM 886 O O . LYS A 1 108 ? 6.319 4.321 11.944 1.00 39.50 108 LYS A O 1
ATOM 891 N N . GLU A 1 109 ? 4.759 2.738 12.304 1.00 38.94 109 GLU A N 1
ATOM 892 C CA . GLU A 1 109 ? 5.644 1.580 12.176 1.00 38.94 109 GLU A CA 1
ATOM 893 C C . GLU A 1 109 ? 5.138 0.596 11.118 1.00 38.94 109 GLU A C 1
ATOM 895 O O . GLU A 1 109 ? 4.024 0.075 11.194 1.00 38.94 109 GLU A O 1
ATOM 900 N N . SER A 1 110 ? 5.994 0.356 10.127 1.00 41.25 110 SER A N 1
ATOM 901 C CA . SER A 1 110 ? 5.883 -0.729 9.161 1.00 41.25 110 SER A CA 1
ATOM 902 C C . SER A 1 110 ? 6.802 -1.846 9.651 1.00 41.25 110 SER A C 1
ATOM 904 O O . SER A 1 110 ? 8.012 -1.646 9.713 1.00 41.25 110 SER A O 1
ATOM 906 N N . TYR A 1 111 ? 6.246 -2.994 10.032 1.00 36.31 111 TYR A N 1
ATOM 907 C CA . TYR A 1 111 ? 7.043 -4.189 10.304 1.00 36.31 111 TYR A CA 1
ATOM 908 C C . TYR A 1 111 ? 7.261 -4.928 8.984 1.00 36.31 111 TYR A C 1
ATOM 910 O O . TYR A 1 111 ? 6.301 -5.291 8.299 1.00 36.31 111 TYR A O 1
ATOM 918 N N . PHE A 1 112 ? 8.534 -5.073 8.622 1.00 42.62 112 PHE A N 1
ATOM 919 C CA . PHE A 1 112 ? 9.020 -5.762 7.434 1.00 42.62 112 PHE A CA 1
ATOM 920 C C . PHE A 1 112 ? 9.604 -7.099 7.893 1.00 42.62 112 PHE A C 1
ATOM 922 O O . PHE A 1 112 ? 10.503 -7.110 8.732 1.00 42.62 112 PHE A O 1
ATOM 929 N N . THR A 1 113 ? 9.071 -8.206 7.390 1.00 30.00 113 THR A N 1
ATOM 930 C CA . THR A 1 113 ? 9.732 -9.518 7.428 1.00 30.00 113 THR A CA 1
ATOM 931 C C . THR A 1 113 ? 10.085 -9.903 6.014 1.00 30.00 113 THR A C 1
ATOM 933 O O . THR A 1 113 ? 9.180 -9.717 5.164 1.00 30.00 113 THR A O 1
#

Solvent-accessible surface area (backbone atoms only — not comparable to full-atom values): 6610 Å² total; per-residue (Å²): 116,75,72,64,55,74,80,52,73,58,32,35,36,41,34,46,69,50,69,43,86,89,72,79,44,31,39,36,40,38,30,41,33,37,69,48,96,83,74,42,84,44,79,46,78,77,46,80,42,81,52,69,83,80,84,45,26,60,59,57,32,50,54,52,51,50,52,27,56,80,68,72,43,48,76,25,34,40,39,68,42,72,56,93,52,100,58,44,73,58,16,51,49,46,36,48,52,56,30,62,76,64,70,23,57,79,47,97,66,71,85,83,131

Secondary structure (DSSP, 8-state):
-HHHHHT---EEEEEEEEE-TTT--EEEEEEEEEE-TTS-EEEEEEEEEEEPSS--HHHHHHHHHHHHHHHT-GGGEEEEEE---TTHHHHHHHHHHHHHHTT--S-S-----

Sequence (113 aa):
MKSMLKKVNKISLTTDLWKSKNQKIEYMVITRHWIDSNWRLQKRVLNFVHIPPPRRAVEIADAIYKCLKDWGIESKVYTISVDNASNNDTALRSLKDTFSRNKCLLAKESYFT

Foldseek 3Di:
DLVQLVPAQAKEWEKDWDADPPPSKIKIWIKIWDQHPVRDIDIDTQDIDTDDPPDALLSLLCVVCVSCVVSVCLLRYAEYHYDDDPRHVSNVVNNLVVSVVVVRYPDPDHDYD